Protein AF-A0A1Q8QLK7-F1 (afdb_monomer_lite)

Secondary structure (DSSP, 8-state):
-HHHHHHHHHH--HHHHHHHHHHHHHHHHHTT--HHHHHHHHHHHHHHH--GGG----------

Organism: NCBI:txid1888891

Radius of gy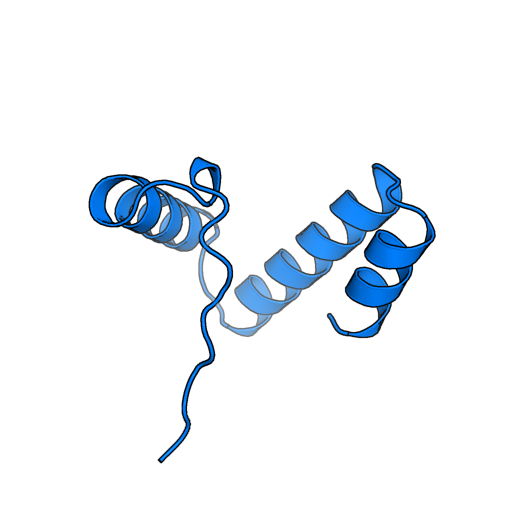ration: 13.81 Å; chains: 1; bounding box: 34×28×28 Å

pLDDT: mean 80.54, std 17.1, range [41.09, 96.5]

Structure (mmCIF, N/CA/C/O backbone):
data_AF-A0A1Q8QLK7-F1
#
_entry.id   AF-A0A1Q8QLK7-F1
#
loop_
_atom_site.group_PDB
_atom_site.id
_atom_site.type_symbol
_atom_site.label_atom_id
_atom_site.label_alt_id
_atom_site.label_comp_id
_atom_site.label_asym_id
_atom_site.label_entity_id
_atom_site.label_seq_id
_atom_site.pdbx_PDB_ins_code
_atom_site.Cartn_x
_atom_site.Cartn_y
_atom_site.Cartn_z
_atom_site.occupancy
_atom_site.B_iso_or_equiv
_atom_site.auth_seq_id
_atom_site.auth_comp_id
_atom_site.auth_asym_id
_atom_site.auth_atom_id
_atom_site.pdbx_PDB_model_num
ATOM 1 N N . MET A 1 1 ? -4.426 5.254 -8.914 1.00 68.75 1 MET A N 1
ATOM 2 C CA . MET A 1 1 ? -4.068 3.831 -8.686 1.00 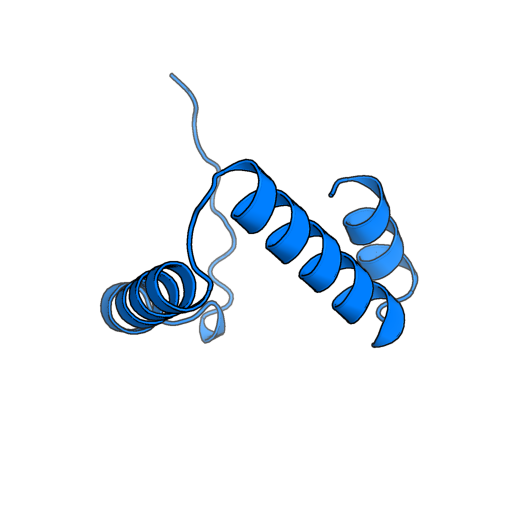68.75 1 MET A CA 1
ATOM 3 C C . MET A 1 1 ? -3.609 3.148 -9.960 1.00 68.75 1 MET A C 1
ATOM 5 O O . MET A 1 1 ? -2.640 2.420 -9.873 1.00 68.75 1 MET A O 1
ATOM 9 N N . GLY A 1 2 ? -4.288 3.321 -11.105 1.00 81.75 2 GLY A N 1
ATOM 10 C CA . GLY A 1 2 ? -3.865 2.668 -12.351 1.00 81.75 2 GLY A CA 1
ATOM 11 C C . GLY A 1 2 ? -2.453 3.061 -12.791 1.00 81.75 2 GLY A C 1
ATOM 12 O O . GLY A 1 2 ? -1.666 2.172 -13.072 1.00 81.75 2 GLY A O 1
ATOM 13 N N . GLU A 1 3 ? -2.148 4.360 -12.782 1.00 82.62 3 GLU A N 1
ATOM 14 C CA . GLU A 1 3 ? -0.855 4.940 -13.184 1.00 82.62 3 GLU A CA 1
ATOM 15 C C . GLU A 1 3 ? 0.307 4.445 -12.313 1.00 82.62 3 GLU A C 1
ATOM 17 O O . GLU A 1 3 ? 1.076 3.624 -12.797 1.00 82.62 3 GLU A O 1
ATOM 22 N N . GLU A 1 4 ? 0.307 4.761 -11.015 1.00 81.00 4 GLU A N 1
ATOM 23 C CA . GLU A 1 4 ? 1.315 4.277 -10.045 1.00 81.00 4 GLU A CA 1
ATOM 24 C C . GLU A 1 4 ? 1.544 2.754 -10.085 1.00 81.00 4 GLU A C 1
ATOM 26 O O . GLU A 1 4 ? 2.643 2.243 -9.888 1.00 81.00 4 GLU A O 1
ATOM 31 N N . LEU A 1 5 ? 0.486 1.971 -10.338 1.00 84.56 5 LEU A N 1
ATOM 32 C CA . LEU A 1 5 ? 0.623 0.519 -10.445 1.00 84.56 5 LEU A CA 1
ATOM 33 C C . LEU A 1 5 ? 1.349 0.121 -11.731 1.00 84.56 5 LEU A C 1
ATOM 35 O O . LEU A 1 5 ? 2.121 -0.833 -11.710 1.00 84.56 5 LEU A O 1
ATOM 39 N N . GLN A 1 6 ? 1.085 0.801 -12.848 1.00 86.62 6 GLN A N 1
ATOM 40 C CA . GLN A 1 6 ? 1.833 0.571 -14.082 1.00 86.62 6 GLN A CA 1
ATOM 41 C C . GLN A 1 6 ? 3.293 0.998 -13.931 1.00 86.62 6 GLN A C 1
ATOM 43 O O . GLN A 1 6 ? 4.171 0.277 -14.397 1.00 86.62 6 GLN A O 1
ATOM 48 N N . GLU A 1 7 ? 3.552 2.117 -13.260 1.00 81.44 7 GLU A N 1
ATOM 49 C CA . GLU A 1 7 ? 4.908 2.616 -13.031 1.00 81.44 7 GLU A CA 1
ATOM 50 C C . GLU A 1 7 ? 5.698 1.680 -12.109 1.00 81.44 7 GLU A C 1
ATOM 52 O O . GLU A 1 7 ? 6.799 1.255 -12.469 1.00 81.44 7 GLU A O 1
ATOM 57 N N . TYR A 1 8 ? 5.091 1.188 -11.022 1.00 86.56 8 TYR A N 1
ATOM 58 C CA . TYR A 1 8 ? 5.688 0.129 -10.206 1.00 86.56 8 TYR A CA 1
ATOM 59 C C . TYR A 1 8 ? 5.959 -1.156 -11.003 1.00 86.56 8 TYR A C 1
ATOM 61 O O . TYR A 1 8 ? 7.026 -1.747 -10.869 1.00 86.56 8 TYR A O 1
ATOM 69 N N . LEU A 1 9 ? 5.027 -1.603 -11.852 1.00 86.19 9 LEU A N 1
ATOM 70 C CA . LEU A 1 9 ? 5.230 -2.799 -12.683 1.00 86.19 9 LEU A CA 1
ATOM 71 C C . LEU A 1 9 ? 6.332 -2.622 -13.741 1.00 86.19 9 LEU A C 1
ATOM 73 O O . LEU A 1 9 ? 6.868 -3.620 -14.223 1.00 86.19 9 LEU A O 1
ATOM 77 N N . ALA A 1 10 ? 6.653 -1.383 -14.120 1.00 88.31 10 ALA A N 1
ATOM 78 C CA . ALA A 1 10 ? 7.697 -1.068 -15.088 1.00 88.31 10 ALA A CA 1
ATOM 79 C C . ALA A 1 10 ? 9.076 -0.879 -14.435 1.00 88.31 10 ALA A C 1
ATOM 81 O O . ALA A 1 10 ? 10.076 -1.356 -14.974 1.00 88.31 10 ALA A O 1
ATOM 82 N N . ASN A 1 11 ? 9.124 -0.192 -13.290 1.00 87.06 11 ASN A N 1
ATOM 83 C CA . ASN A 1 11 ? 10.363 0.278 -12.667 1.00 87.06 11 ASN A CA 1
ATOM 84 C C . ASN A 1 11 ? 10.734 -0.480 -11.378 1.00 87.06 11 ASN A C 1
ATOM 86 O O . ASN A 1 11 ? 11.896 -0.448 -10.975 1.00 87.06 11 ASN A O 1
ATOM 90 N N . GLU A 1 12 ? 9.769 -1.147 -10.732 1.00 86.62 12 GLU A N 1
ATOM 91 C CA . GLU A 1 12 ? 9.888 -1.895 -9.465 1.00 86.62 12 GLU A CA 1
ATOM 92 C C . GLU A 1 12 ? 10.630 -1.149 -8.334 1.00 86.62 12 GLU A C 1
ATOM 94 O O . GLU A 1 12 ? 11.205 -1.771 -7.433 1.00 86.62 12 GLU A O 1
ATOM 99 N N . SER A 1 13 ? 10.633 0.188 -8.357 1.00 91.00 13 SER A N 1
ATOM 100 C CA . SER A 1 13 ? 11.400 0.991 -7.405 1.00 91.00 13 SER A CA 1
ATOM 101 C C . SER A 1 13 ? 10.668 1.184 -6.071 1.00 91.00 13 SER A C 1
ATOM 103 O O . SER A 1 13 ? 9.470 0.920 -5.928 1.00 91.00 13 SER A O 1
ATOM 105 N N . ILE A 1 14 ? 11.419 1.617 -5.054 1.00 92.06 14 ILE A N 1
ATOM 106 C CA . ILE A 1 14 ? 10.873 1.895 -3.718 1.00 92.06 14 ILE A CA 1
ATOM 107 C C . ILE A 1 14 ? 10.003 3.155 -3.754 1.00 92.06 14 ILE A C 1
ATOM 109 O O . ILE A 1 14 ? 9.024 3.236 -3.016 1.00 92.06 14 ILE A O 1
ATOM 113 N N . GLU A 1 15 ? 10.361 4.109 -4.606 1.00 91.06 15 GLU A N 1
ATOM 114 C CA . GLU A 1 15 ? 9.635 5.350 -4.843 1.00 91.06 15 GLU A CA 1
ATOM 115 C C . GLU A 1 15 ? 8.216 5.050 -5.347 1.00 91.06 15 GLU A C 1
ATOM 117 O O . GLU A 1 15 ? 7.253 5.399 -4.677 1.00 91.06 15 GLU A O 1
ATOM 122 N N . GLU A 1 16 ? 8.084 4.237 -6.396 1.00 86.94 16 GLU A N 1
ATOM 123 C CA . GLU A 1 16 ? 6.782 3.858 -6.978 1.00 86.94 16 GLU A CA 1
ATOM 124 C C . GLU A 1 16 ? 5.909 3.056 -5.988 1.00 86.94 16 GLU A C 1
ATOM 126 O O . GLU A 1 16 ? 4.678 3.136 -5.960 1.00 86.94 16 GLU A O 1
ATOM 131 N N . LEU A 1 17 ? 6.541 2.265 -5.109 1.00 90.25 17 LEU A N 1
ATOM 132 C CA . LEU A 1 17 ? 5.839 1.609 -4.001 1.00 90.25 17 LEU A CA 1
ATOM 133 C C . LEU A 1 17 ? 5.310 2.610 -2.972 1.00 90.25 17 LEU A C 1
ATOM 135 O O . LEU A 1 17 ? 4.244 2.377 -2.393 1.00 90.25 17 LEU A O 1
ATOM 139 N N . ALA A 1 18 ? 6.061 3.675 -2.697 1.00 91.19 18 ALA A N 1
ATOM 140 C CA . ALA A 1 18 ? 5.628 4.731 -1.797 1.00 91.19 18 ALA A CA 1
ATOM 141 C C . ALA A 1 18 ? 4.444 5.495 -2.401 1.00 91.19 18 ALA A C 1
ATOM 143 O O . ALA A 1 18 ? 3.454 5.697 -1.695 1.00 91.19 18 ALA A O 1
ATOM 144 N N . ASP A 1 19 ? 4.485 5.785 -3.701 1.00 89.69 19 ASP A N 1
ATOM 145 C CA . ASP A 1 19 ? 3.410 6.484 -4.410 1.00 89.69 19 ASP A CA 1
ATOM 146 C C . ASP A 1 19 ? 2.114 5.649 -4.428 1.00 89.69 19 ASP A C 1
ATOM 148 O O . ASP A 1 19 ? 1.021 6.135 -4.111 1.00 89.69 19 ASP A O 1
ATOM 152 N N . LEU A 1 20 ? 2.217 4.327 -4.620 1.00 90.75 20 LEU A N 1
ATOM 153 C CA . LEU A 1 20 ? 1.086 3.405 -4.445 1.00 90.75 20 LEU A CA 1
ATOM 154 C C . LEU A 1 20 ? 0.466 3.465 -3.041 1.00 90.75 20 LEU A C 1
ATOM 156 O O . LEU A 1 20 ? -0.762 3.421 -2.895 1.00 90.75 20 LEU A O 1
ATOM 160 N N . VAL A 1 21 ? 1.298 3.536 -2.001 1.00 92.25 21 VAL A N 1
ATOM 161 C CA . VAL A 1 21 ? 0.838 3.659 -0.612 1.00 92.25 21 VAL A CA 1
ATOM 162 C C . VAL A 1 21 ? 0.198 5.027 -0.369 1.00 92.25 21 VAL A C 1
ATOM 164 O O . VAL A 1 21 ? -0.830 5.098 0.310 1.00 92.25 21 VAL A O 1
ATOM 167 N N . GLU A 1 22 ? 0.736 6.095 -0.953 1.00 93.56 22 GLU A N 1
ATOM 168 C CA . GLU A 1 22 ? 0.171 7.440 -0.861 1.00 93.56 22 GLU A CA 1
ATOM 169 C C . GLU A 1 22 ? -1.232 7.497 -1.470 1.00 93.56 22 GLU A C 1
ATOM 171 O O . GLU A 1 22 ? -2.169 7.994 -0.835 1.00 93.56 22 GLU A O 1
ATOM 176 N N . VAL A 1 23 ? -1.436 6.862 -2.626 1.00 92.75 23 VAL A N 1
ATOM 177 C CA . VAL A 1 23 ? -2.771 6.754 -3.221 1.00 92.75 23 VAL A CA 1
ATOM 178 C C . VAL A 1 23 ? -3.738 5.975 -2.322 1.00 92.75 23 VAL A C 1
ATOM 180 O O . VAL A 1 23 ? -4.907 6.353 -2.203 1.00 92.75 23 VAL A O 1
ATOM 183 N N . VAL A 1 24 ? -3.289 4.907 -1.652 1.00 92.75 24 VAL A N 1
ATOM 184 C CA . VAL A 1 24 ? -4.128 4.186 -0.678 1.00 92.75 24 VAL A CA 1
ATOM 185 C C . VAL A 1 24 ? -4.529 5.102 0.479 1.00 92.75 24 VAL A C 1
ATOM 187 O O . VAL A 1 24 ? -5.708 5.131 0.839 1.00 92.75 24 VAL A O 1
ATOM 190 N N . TYR A 1 25 ? -3.599 5.882 1.036 1.00 93.88 25 TYR A N 1
ATOM 191 C CA . TYR A 1 25 ? -3.918 6.815 2.118 1.00 93.88 25 TYR A CA 1
ATOM 192 C C . TYR A 1 25 ? -4.854 7.942 1.677 1.00 93.88 25 TYR A C 1
ATOM 194 O O . TYR A 1 25 ? -5.801 8.244 2.403 1.00 93.88 25 TYR A O 1
ATOM 202 N N . ALA A 1 26 ? -4.679 8.490 0.473 1.00 94.12 26 ALA A N 1
ATOM 203 C CA . ALA A 1 26 ? -5.595 9.483 -0.084 1.00 94.12 26 ALA A CA 1
ATOM 204 C C . ALA A 1 26 ? -7.030 8.936 -0.219 1.00 94.12 26 ALA A C 1
ATOM 206 O O . ALA A 1 26 ? -8.006 9.631 0.069 1.00 94.12 26 ALA A O 1
ATOM 207 N N . ILE A 1 27 ? -7.179 7.661 -0.598 1.00 94.38 27 ILE A N 1
ATOM 208 C CA . ILE A 1 27 ? -8.489 6.995 -0.663 1.00 94.38 27 ILE A CA 1
ATOM 209 C C . ILE A 1 27 ? -9.097 6.821 0.733 1.00 94.38 27 ILE A C 1
ATOM 211 O O . ILE A 1 27 ? -10.307 6.997 0.892 1.00 94.38 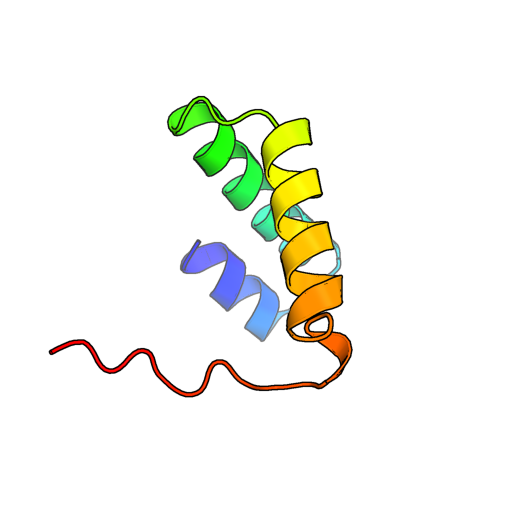27 ILE A O 1
ATOM 215 N N . LEU A 1 28 ? -8.293 6.455 1.734 1.00 95.75 28 LEU A N 1
ATOM 216 C CA . LEU A 1 28 ? -8.765 6.314 3.114 1.00 95.75 28 LEU A CA 1
ATOM 217 C C . LEU A 1 28 ? -9.260 7.650 3.669 1.00 95.75 28 LEU A C 1
ATOM 219 O O . LEU A 1 28 ? -10.363 7.697 4.216 1.00 95.75 28 LEU A O 1
ATOM 223 N N . ASP A 1 29 ? -8.501 8.724 3.447 1.00 94.94 29 ASP A N 1
ATOM 224 C CA . ASP A 1 29 ? -8.876 10.077 3.859 1.00 94.94 29 ASP A CA 1
ATOM 225 C C . ASP A 1 29 ? -10.178 10.531 3.183 1.00 94.94 29 ASP A C 1
ATOM 227 O O . ASP A 1 29 ? -11.139 10.911 3.855 1.00 94.94 29 ASP A O 1
ATOM 231 N N . HIS A 1 30 ? -10.287 10.348 1.861 1.00 96.50 30 HIS A N 1
ATOM 232 C CA . HIS A 1 30 ? -11.516 10.643 1.119 1.00 96.50 30 HIS A CA 1
ATOM 233 C C . HIS A 1 30 ? -12.732 9.866 1.654 1.00 96.50 30 HIS A C 1
ATOM 235 O O . HIS A 1 30 ? -13.842 10.399 1.736 1.00 96.50 30 HIS A O 1
ATOM 241 N N . LYS A 1 31 ? -12.530 8.604 2.053 1.00 95.62 31 LYS A N 1
ATOM 242 C CA . LYS A 1 31 ? -13.567 7.749 2.651 1.00 95.62 31 LYS A CA 1
ATOM 243 C C . LYS A 1 31 ? -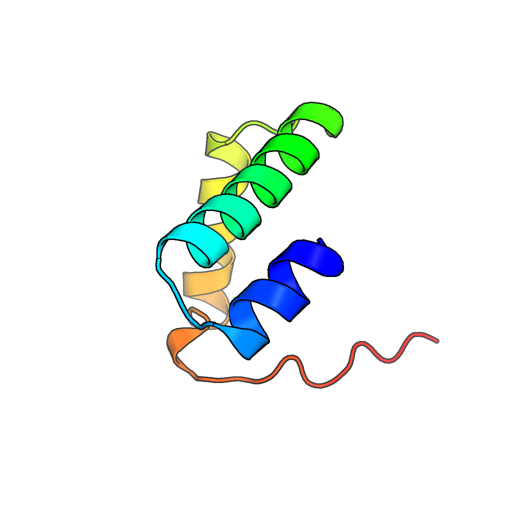13.799 8.009 4.141 1.00 95.62 31 LYS A C 1
ATOM 245 O O . LYS A 1 31 ? -14.696 7.387 4.708 1.00 95.62 31 LYS A O 1
ATOM 250 N N . LYS A 1 32 ? -13.039 8.915 4.767 1.00 96.06 32 LYS A N 1
ATOM 251 C CA . LYS A 1 32 ? -13.058 9.198 6.212 1.00 96.06 32 LYS A CA 1
ATOM 252 C C . LYS A 1 32 ? -12.797 7.954 7.066 1.00 96.06 32 LYS A C 1
ATOM 254 O O . LYS A 1 32 ? -13.330 7.830 8.167 1.00 96.06 32 LYS A O 1
ATOM 259 N N . VAL A 1 33 ? -11.995 7.027 6.548 1.00 96.38 33 VAL A N 1
ATOM 260 C CA . VAL A 1 33 ? -11.569 5.819 7.259 1.00 96.38 33 VAL A CA 1
ATOM 261 C C . VAL A 1 33 ? -10.243 6.114 7.940 1.00 96.38 33 VAL A C 1
ATOM 263 O O . VAL A 1 33 ? -9.293 6.564 7.302 1.00 96.38 33 VAL A O 1
ATOM 266 N N . SER A 1 34 ? -10.163 5.847 9.241 1.00 94.69 34 SER A N 1
ATOM 267 C CA . SER A 1 34 ? -8.911 6.043 9.973 1.00 94.69 34 SER A CA 1
ATOM 268 C C . SER A 1 34 ? -7.863 5.003 9.567 1.00 94.69 34 SER A C 1
ATOM 270 O O . SER A 1 34 ? -8.180 3.837 9.316 1.00 94.69 34 SER A O 1
ATOM 272 N N . SER A 1 35 ? -6.589 5.398 9.573 1.00 90.75 35 SER A N 1
ATOM 273 C CA . SER A 1 35 ? -5.473 4.469 9.356 1.00 90.75 35 SER A CA 1
ATOM 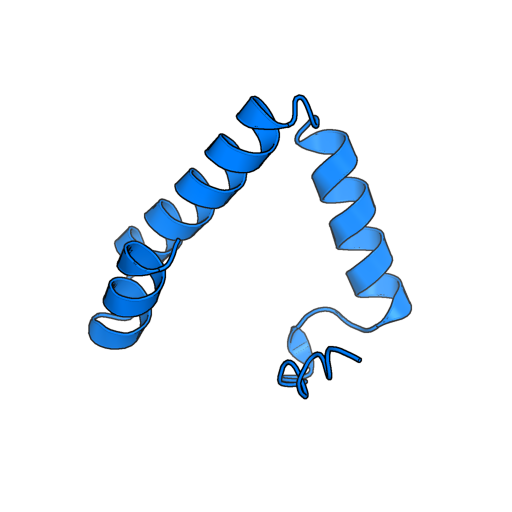274 C C . SER A 1 35 ? -5.483 3.316 10.365 1.00 90.75 35 SER A C 1
ATOM 276 O O . SER A 1 35 ? -5.209 2.178 10.002 1.00 90.75 35 SER A O 1
ATOM 278 N N . GLN A 1 36 ? -5.880 3.575 11.613 1.00 93.88 36 GLN A N 1
ATOM 279 C CA . GLN A 1 36 ? -5.998 2.546 12.646 1.00 93.88 36 GLN A CA 1
ATOM 280 C C . GLN A 1 36 ? -7.051 1.485 12.294 1.00 93.88 36 GLN A C 1
ATOM 282 O O . GLN A 1 36 ? -6.781 0.290 12.401 1.00 93.88 36 GLN A O 1
ATOM 287 N N . GLU A 1 37 ? -8.244 1.899 11.866 1.00 94.25 37 GLU A N 1
ATOM 288 C CA . GLU A 1 37 ? -9.308 0.977 11.447 1.00 94.25 37 GLU A CA 1
ATOM 289 C C . GLU A 1 37 ? -8.894 0.157 10.217 1.00 94.25 37 GLU A C 1
ATOM 291 O O . GLU A 1 37 ? -9.134 -1.056 10.144 1.00 94.25 37 GLU A O 1
ATOM 296 N N . PHE A 1 38 ? -8.211 0.805 9.274 1.00 93.88 38 PHE A N 1
ATOM 297 C CA . PHE A 1 38 ? -7.647 0.145 8.105 1.00 93.88 38 PHE A CA 1
ATOM 298 C C . PHE A 1 38 ? -6.617 -0.926 8.491 1.00 93.88 38 PHE A C 1
ATOM 300 O O . PHE A 1 38 ? -6.708 -2.062 8.018 1.00 93.88 38 PHE A O 1
ATOM 307 N N . GLU A 1 39 ? -5.684 -0.607 9.389 1.00 93.00 39 GLU A N 1
ATOM 308 C CA . GLU A 1 39 ? -4.654 -1.541 9.848 1.00 93.00 39 GLU A CA 1
ATOM 309 C C . GLU A 1 39 ? -5.241 -2.727 10.619 1.00 93.00 39 GLU A C 1
ATOM 311 O O . GLU A 1 39 ? -4.882 -3.872 10.340 1.00 93.00 39 GLU A O 1
ATOM 316 N N . VAL A 1 40 ? -6.222 -2.496 11.499 1.00 94.19 40 VAL A N 1
ATOM 317 C CA . VAL A 1 40 ? -6.947 -3.584 12.185 1.00 94.19 40 VAL A CA 1
ATOM 318 C C . VAL A 1 40 ? -7.586 -4.533 11.167 1.00 94.19 40 VAL A C 1
ATOM 320 O O . VAL A 1 40 ? -7.434 -5.754 11.268 1.00 94.19 40 VAL A O 1
ATOM 323 N N . THR A 1 41 ? -8.243 -3.984 10.144 1.00 90.69 41 THR A N 1
ATOM 324 C CA . THR A 1 41 ? -8.853 -4.772 9.064 1.00 90.69 41 THR A CA 1
ATOM 325 C C . THR A 1 41 ? -7.799 -5.548 8.267 1.00 90.69 41 THR A C 1
ATOM 327 O O . THR A 1 41 ? -8.001 -6.715 7.913 1.00 90.69 41 THR A O 1
ATOM 330 N N . ARG A 1 42 ? -6.650 -4.926 7.975 1.00 89.44 42 ARG A N 1
ATOM 331 C CA . ARG A 1 42 ? -5.535 -5.549 7.250 1.00 89.44 42 ARG A CA 1
ATOM 332 C C . ARG A 1 42 ? -4.955 -6.720 8.040 1.00 89.44 42 ARG A C 1
ATOM 334 O O . ARG A 1 42 ? -4.782 -7.802 7.480 1.00 89.44 42 ARG A O 1
ATOM 341 N N . GLU A 1 43 ? -4.718 -6.550 9.337 1.00 89.31 43 GLU A N 1
ATOM 342 C CA . GLU A 1 43 ? -4.217 -7.607 10.218 1.00 89.31 43 GLU A CA 1
ATOM 343 C C . GLU A 1 43 ? -5.193 -8.777 10.365 1.00 89.31 43 GLU A C 1
ATOM 345 O O . GLU A 1 43 ? -4.769 -9.935 10.361 1.00 89.31 43 GLU A O 1
ATOM 350 N N . GLN A 1 44 ? -6.494 -8.502 10.478 1.00 88.88 44 GLN A N 1
ATOM 351 C CA . GLN A 1 44 ? -7.520 -9.547 10.515 1.00 88.88 44 GLN A CA 1
ATOM 352 C C . GLN A 1 44 ? -7.486 -10.390 9.237 1.00 88.88 44 GLN A C 1
ATOM 354 O O . GLN A 1 44 ? -7.379 -11.613 9.314 1.00 88.88 44 GLN A O 1
ATOM 359 N N . LYS A 1 45 ? -7.431 -9.753 8.058 1.00 83.88 45 LYS A N 1
ATOM 360 C CA . LYS A 1 45 ? -7.292 -10.458 6.770 1.00 83.88 45 LYS A CA 1
ATOM 361 C C . LYS A 1 45 ? -6.026 -11.312 6.704 1.00 83.88 45 LYS A C 1
ATOM 363 O O . LYS A 1 45 ? -6.068 -12.427 6.188 1.00 83.88 45 LYS A O 1
ATOM 368 N N . VAL A 1 46 ? -4.911 -10.814 7.243 1.00 85.12 46 VAL A N 1
ATOM 369 C CA . VAL A 1 46 ? -3.651 -11.567 7.334 1.00 85.12 46 VAL A CA 1
ATOM 370 C C . VAL A 1 46 ? -3.810 -12.818 8.202 1.00 85.12 46 VAL A C 1
ATOM 372 O O . VAL A 1 46 ? -3.309 -13.877 7.821 1.00 85.12 46 VAL A O 1
ATOM 375 N N . LYS A 1 47 ? -4.503 -12.715 9.342 1.00 82.50 47 LYS A N 1
ATOM 376 C CA . LYS A 1 47 ? -4.761 -13.842 10.255 1.00 82.50 47 LYS A CA 1
ATOM 377 C C . LYS A 1 47 ? -5.715 -14.870 9.641 1.00 82.50 47 LYS A C 1
ATOM 379 O O . LYS A 1 47 ? -5.468 -16.064 9.761 1.00 82.50 47 LYS A O 1
ATOM 384 N N . GLU A 1 48 ? -6.763 -14.417 8.956 1.00 82.31 48 GLU A N 1
ATOM 385 C CA . GLU A 1 48 ? -7.802 -15.280 8.380 1.00 82.31 48 GLU A CA 1
ATOM 386 C C . GLU A 1 48 ? -7.370 -15.983 7.089 1.00 82.31 48 GLU A C 1
ATOM 388 O O . GLU A 1 48 ? -7.641 -17.166 6.898 1.00 82.31 48 GLU A O 1
ATOM 393 N N . ARG A 1 49 ? -6.724 -15.253 6.172 1.00 77.12 49 ARG A N 1
ATOM 394 C CA . ARG A 1 49 ? -6.469 -15.717 4.794 1.00 77.12 49 ARG A CA 1
ATOM 395 C C . ARG A 1 49 ? -4.987 -15.956 4.509 1.00 77.12 49 ARG A C 1
ATOM 397 O O . ARG A 1 49 ? -4.629 -16.447 3.439 1.00 77.12 49 ARG A O 1
ATOM 404 N N . GLY A 1 50 ? -4.126 -15.653 5.482 1.00 67.94 50 GLY A N 1
ATOM 405 C CA . GLY A 1 50 ? -2.700 -15.469 5.267 1.00 67.94 50 GLY A CA 1
ATOM 406 C C . GLY A 1 50 ? -2.467 -14.121 4.595 1.00 67.94 50 GLY A C 1
ATOM 407 O O . GLY A 1 50 ? -3.153 -13.763 3.641 1.00 67.94 50 GLY A O 1
ATOM 408 N N . ALA A 1 51 ? -1.480 -13.358 5.070 1.00 64.62 51 ALA A N 1
ATOM 409 C CA . ALA A 1 51 ? -0.972 -12.226 4.300 1.00 64.62 51 ALA A CA 1
ATOM 410 C C . ALA A 1 51 ? -0.726 -12.666 2.848 1.00 64.62 51 ALA A C 1
ATOM 412 O O . ALA A 1 51 ? -0.422 -13.839 2.600 1.00 64.62 51 ALA A O 1
ATOM 413 N N . PHE A 1 52 ? -0.729 -11.718 1.910 1.00 66.69 52 PHE A N 1
ATOM 414 C CA . PHE A 1 52 ? -0.289 -11.928 0.522 1.00 66.69 52 PHE A CA 1
ATOM 415 C C . PHE A 1 52 ? 1.073 -12.665 0.390 1.00 66.69 52 PHE A C 1
ATOM 417 O O . PHE A 1 52 ? 1.426 -13.111 -0.695 1.00 66.69 52 PHE A O 1
ATOM 424 N N . LYS A 1 53 ? 1.797 -12.908 1.498 1.00 59.00 53 LYS A N 1
ATOM 425 C CA . LYS A 1 53 ? 2.848 -13.928 1.686 1.00 59.00 53 LYS A CA 1
ATOM 426 C C . LYS A 1 53 ? 2.629 -15.268 0.973 1.00 59.00 53 LYS A C 1
ATOM 428 O O . LYS A 1 53 ? 3.622 -15.878 0.595 1.00 59.00 53 LYS A O 1
ATOM 433 N N . LYS A 1 54 ? 1.397 -15.759 0.781 1.00 50.81 54 LYS A N 1
ATOM 434 C CA . LYS A 1 54 ? 1.178 -17.016 0.030 1.00 50.81 54 LYS A CA 1
ATOM 435 C C . LYS A 1 54 ? 1.202 -16.867 -1.498 1.00 50.81 54 LYS A C 1
ATOM 437 O O . LYS A 1 54 ? 0.969 -17.863 -2.173 1.00 50.81 54 LYS A O 1
ATOM 442 N N . LYS A 1 55 ? 1.472 -15.673 -2.056 1.00 50.38 55 LYS A N 1
ATOM 443 C CA . LYS A 1 55 ? 1.341 -15.391 -3.503 1.00 50.38 55 LYS A CA 1
ATOM 444 C C . LYS A 1 55 ? 0.022 -15.929 -4.073 1.00 50.38 55 LYS A C 1
ATOM 446 O O . LYS A 1 55 ? -0.036 -16.366 -5.220 1.00 50.38 55 LYS A O 1
ATOM 451 N N . LEU A 1 56 ? -1.038 -15.943 -3.261 1.00 47.28 56 LEU A N 1
ATOM 452 C CA . LEU A 1 56 ? -2.369 -16.185 -3.784 1.00 47.28 56 LEU A CA 1
ATOM 453 C C . LEU A 1 56 ? -2.684 -14.940 -4.595 1.00 47.28 56 LEU A C 1
ATOM 455 O O . LEU A 1 56 ? -3.036 -13.901 -4.037 1.00 47.28 56 LEU A O 1
ATOM 459 N N . LEU A 1 57 ? -2.442 -15.060 -5.905 1.00 44.59 57 LEU A N 1
ATOM 460 C CA . LEU A 1 57 ? -3.034 -14.219 -6.927 1.00 44.59 57 LEU A CA 1
ATOM 461 C C . LEU A 1 57 ? -4.450 -13.876 -6.465 1.00 44.59 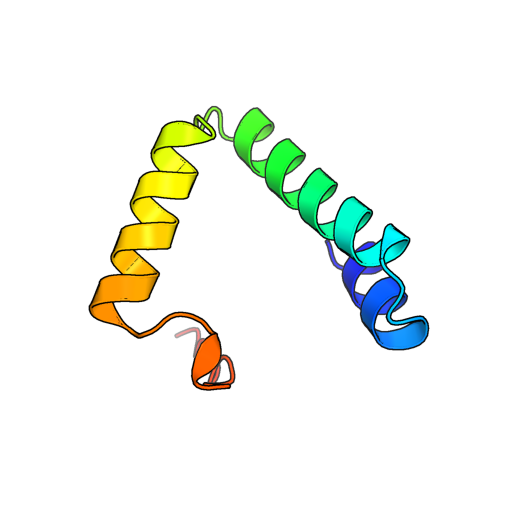57 LEU A C 1
ATOM 463 O O . LEU A 1 57 ? -5.169 -14.768 -5.995 1.00 44.59 57 LEU A O 1
ATOM 467 N N . LEU A 1 58 ? -4.858 -12.618 -6.636 1.00 48.25 58 LEU A N 1
ATOM 468 C CA . LEU A 1 58 ? -6.271 -12.332 -6.833 1.00 48.25 58 LEU A CA 1
ATOM 469 C C . LEU A 1 58 ? -6.741 -13.254 -7.970 1.00 48.25 58 LEU A C 1
ATOM 471 O O . LEU A 1 58 ? -6.576 -12.936 -9.143 1.00 48.25 58 LEU A O 1
ATOM 475 N N . LYS A 1 59 ? -7.247 -14.444 -7.638 1.00 44.50 59 LYS A N 1
ATOM 476 C CA . LYS A 1 59 ? -8.098 -15.200 -8.542 1.00 44.50 59 LYS A CA 1
ATOM 477 C C . LYS A 1 59 ? -9.357 -14.360 -8.633 1.00 44.50 59 LYS A C 1
ATOM 479 O O . LYS A 1 59 ? -10.054 -14.234 -7.632 1.00 44.50 59 LYS A O 1
ATOM 484 N N . GLU A 1 60 ? -9.480 -13.700 -9.778 1.00 46.31 60 GLU A N 1
ATOM 485 C CA . GLU A 1 60 ? -10.638 -13.003 -10.335 1.00 46.31 60 GLU A CA 1
ATOM 486 C C . GLU A 1 60 ? -11.823 -12.797 -9.386 1.00 46.31 60 GLU A C 1
ATOM 488 O O . GLU A 1 60 ? -12.462 -13.743 -8.923 1.00 46.31 60 GLU A O 1
ATOM 493 N N . VAL A 1 61 ? -12.186 -11.529 -9.188 1.00 51.88 61 VAL A N 1
ATOM 494 C CA . VAL A 1 61 ? -13.561 -11.196 -8.821 1.00 51.88 61 VAL A CA 1
ATOM 495 C C . VAL A 1 61 ? -14.404 -11.469 -10.066 1.00 51.88 61 VAL A C 1
ATOM 497 O O . VAL A 1 61 ? -14.328 -10.721 -11.034 1.00 51.88 61 VAL A O 1
ATOM 500 N N . ILE A 1 62 ? -15.155 -12.571 -10.066 1.00 48.19 62 ILE A N 1
ATOM 501 C CA . ILE A 1 62 ? -16.253 -12.760 -11.014 1.00 48.19 62 ILE A CA 1
ATOM 502 C C . ILE A 1 62 ? -17.372 -11.836 -10.526 1.00 48.19 62 ILE A C 1
ATOM 504 O O . ILE A 1 62 ? -18.013 -12.133 -9.516 1.00 48.19 62 ILE A O 1
ATOM 508 N N . ASP A 1 63 ? -17.544 -10.693 -11.189 1.00 46.06 63 ASP A N 1
ATOM 509 C CA . ASP A 1 63 ? -18.776 -9.908 -11.088 1.00 46.06 63 ASP A CA 1
ATOM 510 C C . ASP A 1 63 ? -19.905 -10.716 -11.750 1.00 46.06 63 ASP A C 1
ATOM 512 O O . ASP A 1 63 ? -19.735 -11.216 -12.865 1.00 46.06 63 ASP A O 1
ATOM 516 N N . ASN A 1 64 ? -21.028 -10.871 -11.045 1.00 41.09 64 ASN A N 1
ATOM 517 C CA . ASN A 1 64 ? -22.275 -11.423 -11.588 1.00 41.09 64 ASN A CA 1
ATOM 518 C C . ASN A 1 64 ? -23.206 -10.289 -12.010 1.00 41.09 64 ASN A C 1
ATOM 520 O O . ASN A 1 64 ? -23.339 -9.330 -11.216 1.00 41.09 64 ASN A O 1
#

Sequence (64 aa):
MGEELQEYLANESIEELADLVEVVYAILDHKKVSSQEFEVTREQKVKERGAFKKKLLLKEVIDN

Foldseek 3Di:
DVVLVVVCVVPVDPVSVVVVVVVVVVVCVVVVHDPVNVVVVQVVCCVPVNHCVVVPPPPDDPDD